Protein AF-A0AAU6Q7H9-F1 (afdb_monomer_lite)

Sequence (125 aa):
MEAATTVAELLEVVRQLQQQIGELTQRVKDLETENQALREENARLREENTRLKKRINDLERQGKKYTAPHSREALKADPQRPGRKPGQGTFTYRQVPESITEEITVSVPNRCPACDFLGELVLSS

Secondary structure (DSSP, 8-state):
-HHHHHHHHHHHHHHHHHHHHHHHHHHHHHHHHHHHHHHHHHHHHHHHHHHHHHHHHHHHHHHHS---TT--SS--SSPPP--PPPPPS---PPPPPP------------B-TTT--BS------

Structure (mmCIF, N/CA/C/O backbone):
data_AF-A0AAU6Q7H9-F1
#
_entry.id   AF-A0AAU6Q7H9-F1
#
loop_
_atom_site.group_PDB
_atom_site.id
_atom_site.type_symbol
_atom_site.label_atom_id
_atom_site.label_alt_id
_atom_site.label_comp_id
_atom_site.label_asym_id
_atom_site.label_entity_id
_atom_site.label_seq_id
_atom_site.pdbx_PDB_ins_code
_atom_site.Cartn_x
_atom_site.Cartn_y
_atom_site.Cartn_z
_atom_site.occupancy
_atom_site.B_iso_or_equiv
_atom_site.auth_seq_id
_atom_site.auth_comp_id
_atom_site.auth_asym_id
_atom_site.auth_atom_id
_atom_site.pdbx_PDB_model_num
ATOM 1 N N . MET A 1 1 ? -43.430 -1.545 49.694 1.00 61.19 1 MET A N 1
ATOM 2 C CA . MET A 1 1 ? -42.954 -2.541 48.708 1.00 61.19 1 MET A CA 1
ATOM 3 C C . MET A 1 1 ? -42.447 -1.880 47.428 1.00 61.19 1 MET A C 1
ATOM 5 O O . MET A 1 1 ? -41.373 -2.267 47.000 1.00 61.19 1 MET A O 1
ATOM 9 N N . GLU A 1 2 ? -43.113 -0.848 46.887 1.00 66.75 2 GLU A N 1
ATOM 10 C CA . GLU A 1 2 ? -42.701 -0.155 45.642 1.00 66.75 2 GLU A CA 1
ATOM 11 C C . GLU A 1 2 ? -41.272 0.421 45.629 1.00 66.75 2 GLU A C 1
ATOM 13 O O . GLU A 1 2 ? -40.572 0.316 44.627 1.00 66.75 2 GLU A O 1
ATOM 18 N N . ALA A 1 3 ? -40.794 0.992 46.739 1.00 70.00 3 ALA A N 1
ATOM 19 C CA . ALA A 1 3 ? -39.435 1.545 46.801 1.00 70.00 3 ALA A CA 1
ATOM 20 C C . ALA A 1 3 ? -38.331 0.469 46.747 1.00 70.00 3 ALA A C 1
ATOM 22 O O . ALA A 1 3 ? -37.211 0.749 46.338 1.00 70.00 3 ALA A O 1
ATOM 23 N N . ALA A 1 4 ? -38.626 -0.769 47.156 1.00 71.19 4 ALA A N 1
ATOM 24 C CA . ALA A 1 4 ? -37.664 -1.868 47.081 1.00 71.19 4 ALA A CA 1
ATOM 25 C C . ALA A 1 4 ? -37.575 -2.443 45.657 1.00 71.19 4 ALA A C 1
ATOM 27 O O . ALA A 1 4 ? -36.499 -2.853 45.227 1.00 71.19 4 ALA A O 1
ATOM 28 N N . THR A 1 5 ? -38.684 -2.427 44.910 1.00 76.00 5 THR A N 1
ATOM 29 C CA . THR A 1 5 ? -38.733 -2.850 43.502 1.00 76.00 5 THR A CA 1
ATOM 30 C C . THR A 1 5 ? -37.985 -1.886 42.583 1.00 76.00 5 THR A C 1
ATOM 32 O O . THR A 1 5 ? -37.197 -2.342 41.763 1.00 76.00 5 THR A O 1
ATOM 35 N N . THR A 1 6 ? -38.105 -0.571 42.786 1.00 87.06 6 THR A N 1
ATOM 36 C CA . THR A 1 6 ? -37.366 0.414 41.973 1.00 87.06 6 THR A CA 1
ATOM 37 C C . THR A 1 6 ? -35.856 0.369 42.222 1.00 87.06 6 THR A C 1
ATOM 39 O O . THR A 1 6 ? -35.064 0.506 41.292 1.00 87.06 6 THR A O 1
ATOM 42 N N . VAL A 1 7 ? -35.426 0.118 43.463 1.00 93.56 7 VAL A N 1
ATOM 43 C CA . VAL A 1 7 ? -34.003 -0.085 43.782 1.00 93.56 7 VAL A CA 1
ATOM 44 C C . VAL A 1 7 ? -33.464 -1.361 43.127 1.00 93.56 7 VAL A C 1
ATOM 46 O O . VAL A 1 7 ? -32.355 -1.345 42.595 1.00 93.56 7 VAL A O 1
ATOM 49 N N . ALA A 1 8 ? -34.236 -2.451 43.115 1.00 93.06 8 ALA A N 1
ATOM 50 C CA . ALA A 1 8 ? -33.836 -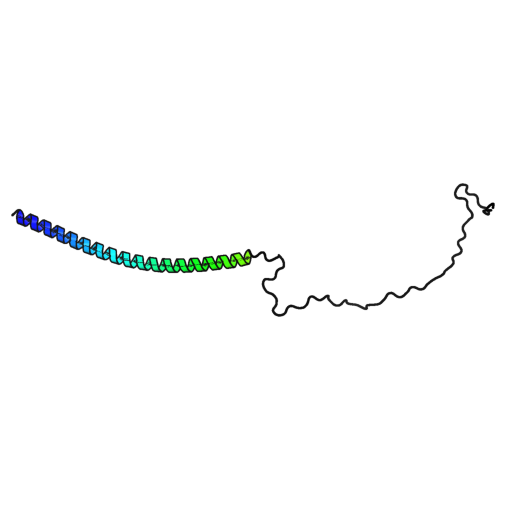3.691 42.451 1.00 93.06 8 ALA A CA 1
ATOM 51 C C . ALA A 1 8 ? -33.695 -3.520 40.926 1.00 93.06 8 ALA A C 1
ATOM 53 O O . ALA A 1 8 ? -32.710 -3.979 40.349 1.00 93.06 8 ALA A O 1
ATOM 54 N N . GLU A 1 9 ? -34.627 -2.808 40.290 1.00 93.62 9 GLU A N 1
ATOM 55 C CA . GLU A 1 9 ? -34.572 -2.476 38.859 1.00 93.62 9 GLU A CA 1
ATOM 56 C C . GLU A 1 9 ? -33.342 -1.625 38.514 1.00 93.62 9 GLU A C 1
ATOM 58 O O . GLU A 1 9 ? -32.627 -1.923 37.558 1.00 93.62 9 GLU A O 1
ATOM 63 N N . LEU A 1 10 ? -33.033 -0.605 39.323 1.00 94.88 10 LEU A N 1
ATOM 64 C CA . LEU A 1 10 ? -31.841 0.226 39.128 1.00 94.88 10 LEU A CA 1
ATOM 65 C C . LEU A 1 10 ? -30.542 -0.583 39.247 1.00 94.88 10 LEU A C 1
ATOM 67 O O . LEU A 1 10 ? -29.621 -0.380 38.457 1.00 94.88 10 LEU A O 1
ATOM 71 N N . LEU A 1 11 ? -30.459 -1.517 40.198 1.00 96.25 11 LEU A N 1
ATOM 72 C CA . LEU A 1 11 ? -29.293 -2.395 40.340 1.00 96.25 11 LEU A CA 1
ATOM 73 C C . LEU A 1 11 ? -29.123 -3.334 39.141 1.00 96.25 11 LEU A C 1
ATOM 75 O O . LEU A 1 11 ? -27.990 -3.624 38.753 1.00 96.25 11 LEU A O 1
ATOM 79 N N . GLU A 1 12 ? -30.223 -3.792 38.541 1.00 96.56 12 GLU A N 1
ATOM 80 C CA . GLU A 1 12 ? -30.178 -4.588 37.314 1.00 96.56 12 GLU A CA 1
ATOM 81 C C . GLU A 1 12 ? -29.612 -3.775 36.147 1.00 96.56 12 GLU A C 1
ATOM 83 O O . GLU A 1 12 ? -28.687 -4.224 35.470 1.00 96.56 12 GLU A O 1
ATOM 88 N N . VAL A 1 13 ? -30.094 -2.542 35.967 1.00 96.31 13 VAL A N 1
ATOM 89 C CA . VAL A 1 13 ? -29.590 -1.631 34.930 1.00 96.31 13 VAL A CA 1
ATOM 90 C C . VA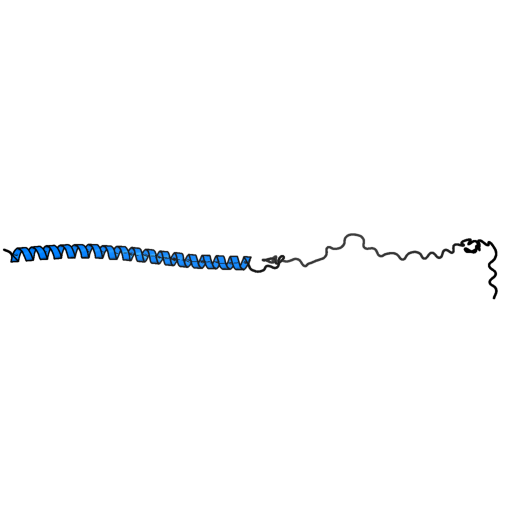L A 1 13 ? -28.105 -1.330 35.138 1.00 96.31 13 VAL A C 1
ATOM 92 O O . VAL A 1 13 ? -27.328 -1.386 34.187 1.00 96.31 13 VAL A O 1
ATOM 95 N N . VAL A 1 14 ? -27.670 -1.072 36.376 1.00 97.62 14 VAL A N 1
ATOM 96 C CA . VAL A 1 14 ? -26.245 -0.854 36.682 1.00 97.62 14 VAL A CA 1
ATOM 97 C C . VAL A 1 14 ? -25.407 -2.077 36.311 1.00 97.62 14 VAL A C 1
ATOM 99 O O . VAL A 1 14 ? -24.338 -1.919 35.723 1.00 97.62 14 VAL A O 1
ATOM 102 N N . AR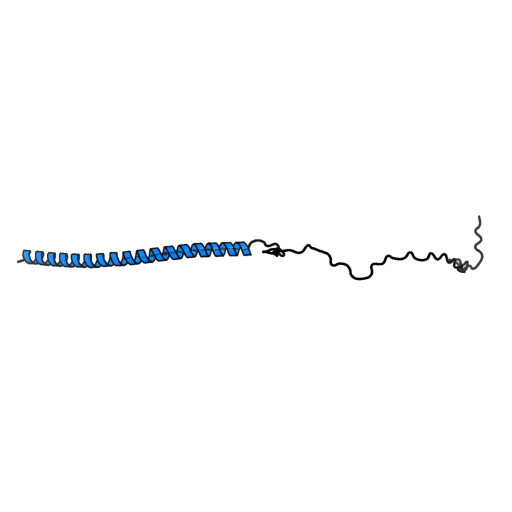G A 1 15 ? -25.891 -3.293 36.591 1.00 98.00 15 ARG A N 1
ATOM 103 C CA . ARG A 1 15 ? -25.187 -4.531 36.225 1.00 98.00 15 ARG A CA 1
ATOM 104 C C . ARG A 1 15 ? -25.067 -4.686 34.709 1.00 98.00 15 ARG A C 1
ATOM 106 O O . ARG A 1 15 ? -23.987 -5.002 34.215 1.00 98.00 15 ARG A O 1
ATOM 113 N N . GLN A 1 16 ? -26.146 -4.420 33.975 1.00 98.12 16 GLN A N 1
ATOM 114 C CA . GLN A 1 16 ? -26.151 -4.466 32.511 1.00 98.12 16 GLN A CA 1
ATOM 115 C C . GLN A 1 16 ? -25.178 -3.446 31.914 1.00 98.12 16 GLN A C 1
ATOM 117 O O . GLN A 1 16 ? -24.390 -3.788 31.035 1.00 98.12 16 GLN A O 1
ATOM 122 N N . LEU A 1 17 ? -25.164 -2.217 32.437 1.00 97.81 17 LEU A N 1
ATOM 123 C CA . LEU A 1 17 ? -24.222 -1.184 32.005 1.00 97.81 17 LEU A CA 1
ATOM 124 C C . LEU A 1 17 ? -22.770 -1.574 32.308 1.00 97.81 17 LEU A C 1
ATOM 126 O O . LEU A 1 17 ? -21.900 -1.386 31.462 1.00 97.81 17 LEU A O 1
ATOM 130 N N . GLN A 1 18 ? -22.493 -2.159 33.476 1.00 98.38 18 GLN A N 1
ATOM 131 C CA . GLN A 1 18 ? -21.156 -2.662 33.811 1.00 98.38 18 GLN A CA 1
ATOM 132 C C . GLN A 1 18 ? -20.702 -3.769 32.853 1.00 98.38 18 GLN A C 1
ATOM 134 O O . GLN A 1 18 ? -19.547 -3.764 32.421 1.00 98.38 18 GLN A O 1
ATOM 139 N N . GLN A 1 19 ? -21.605 -4.680 32.478 1.00 98.38 19 GLN A N 1
ATOM 140 C CA . GLN A 1 19 ? -21.318 -5.718 31.491 1.00 98.38 19 GLN A CA 1
ATOM 141 C C . GLN A 1 19 ? -21.010 -5.109 30.115 1.00 98.38 19 GLN A C 1
ATOM 143 O O . GLN A 1 19 ? -19.974 -5.420 29.528 1.00 98.38 19 GLN A O 1
ATOM 148 N N . GLN A 1 20 ? -21.847 -4.184 29.639 1.00 98.38 20 GLN A N 1
ATOM 149 C CA . GLN A 1 20 ? -21.642 -3.497 28.360 1.00 98.38 20 GLN A CA 1
ATOM 150 C C . GLN A 1 20 ? -20.325 -2.713 28.323 1.00 98.38 20 GLN A C 1
ATOM 152 O O . GLN A 1 20 ? -19.613 -2.746 27.321 1.00 98.38 20 GLN A O 1
ATOM 157 N N . ILE A 1 21 ? -19.958 -2.039 29.417 1.00 98.62 21 ILE A N 1
ATOM 158 C CA . ILE A 1 21 ? -18.664 -1.351 29.532 1.00 98.62 21 ILE A CA 1
ATOM 159 C C . ILE A 1 21 ? -17.513 -2.354 29.418 1.00 98.62 21 ILE A C 1
ATOM 161 O O . ILE A 1 21 ? -16.528 -2.068 28.734 1.00 98.62 21 ILE A O 1
ATOM 165 N N . GLY A 1 22 ? -17.629 -3.526 30.046 1.00 98.50 22 GLY A N 1
ATOM 166 C CA . GLY A 1 22 ? -16.631 -4.591 29.938 1.00 98.50 22 GLY A CA 1
ATOM 167 C C . GLY A 1 22 ? -16.448 -5.069 28.497 1.00 98.50 22 GLY A C 1
ATOM 168 O O . GLY A 1 22 ? -15.325 -5.106 27.993 1.00 98.50 22 GLY A O 1
ATOM 169 N N . GLU A 1 23 ? -17.554 -5.358 27.813 1.00 98.56 23 GLU A N 1
ATOM 170 C CA . GLU A 1 23 ? -17.566 -5.807 26.416 1.00 98.56 23 GLU A CA 1
ATOM 171 C C . GLU A 1 23 ? -16.974 -4.753 25.471 1.00 98.56 23 GLU A C 1
ATOM 173 O O . GLU A 1 23 ? -16.100 -5.061 24.656 1.00 98.56 23 GLU A O 1
ATOM 178 N N . LEU A 1 24 ? -17.382 -3.488 25.617 1.00 98.62 24 LEU A N 1
ATOM 179 C CA . LEU A 1 24 ? -16.853 -2.383 24.817 1.00 98.62 24 LEU A CA 1
ATOM 180 C C . LEU A 1 24 ? -15.367 -2.149 25.083 1.00 98.62 24 LEU A C 1
ATOM 182 O O . LEU A 1 24 ? -14.608 -1.925 24.143 1.00 98.62 24 LEU A O 1
ATOM 186 N N . THR A 1 25 ? -14.928 -2.248 26.338 1.00 98.69 25 THR A N 1
ATOM 187 C CA . THR A 1 25 ? -13.510 -2.108 26.691 1.00 98.69 25 THR A CA 1
ATOM 188 C C . THR A 1 25 ? -12.672 -3.195 26.028 1.00 98.69 25 THR A C 1
ATOM 190 O O . THR A 1 25 ? -11.594 -2.906 25.506 1.00 98.69 25 THR A O 1
ATOM 193 N N . GLN A 1 26 ? -13.159 -4.439 26.014 1.00 98.56 26 GLN A N 1
ATOM 194 C CA . GLN A 1 26 ? -12.466 -5.522 25.324 1.00 98.56 26 GLN A CA 1
ATOM 195 C C . GLN A 1 26 ? -12.428 -5.273 23.815 1.00 98.56 26 GLN A C 1
ATOM 197 O O . GLN A 1 26 ? -11.365 -5.365 23.204 1.00 98.56 26 GLN A O 1
ATOM 202 N N . ARG A 1 27 ? -13.554 -4.852 23.227 1.00 98.56 27 ARG A N 1
ATOM 203 C CA . ARG A 1 27 ? -13.629 -4.567 21.794 1.00 98.56 27 ARG A CA 1
ATOM 204 C C . ARG A 1 27 ? -12.687 -3.442 21.367 1.00 98.56 27 ARG A C 1
ATOM 206 O O . ARG A 1 27 ? -12.088 -3.540 20.301 1.00 98.56 27 ARG A O 1
ATOM 213 N N . VAL A 1 28 ? -12.544 -2.395 22.180 1.00 98.69 28 VAL A N 1
ATOM 214 C CA . VAL A 1 28 ? -11.597 -1.298 21.923 1.00 98.69 28 VAL A CA 1
ATOM 215 C C . VAL A 1 28 ? -10.162 -1.814 21.927 1.00 98.69 28 VAL A C 1
ATOM 217 O O . VAL A 1 28 ? -9.436 -1.529 20.982 1.00 98.69 28 VAL A O 1
ATOM 220 N N . LYS A 1 29 ? -9.771 -2.629 22.915 1.00 98.62 29 LYS A N 1
ATOM 221 C CA . LYS A 1 29 ? -8.422 -3.218 22.962 1.00 98.62 29 LYS A CA 1
ATOM 222 C C . LYS A 1 29 ? -8.129 -4.069 21.731 1.00 98.62 29 LYS A C 1
ATOM 224 O O . LYS A 1 29 ? -7.074 -3.919 21.120 1.00 98.62 29 LYS A O 1
ATOM 229 N N . ASP A 1 30 ? -9.070 -4.926 21.343 1.00 98.56 30 ASP A N 1
ATOM 230 C CA . ASP A 1 30 ? -8.911 -5.773 20.162 1.00 98.56 30 ASP A CA 1
ATOM 231 C C . ASP A 1 30 ? -8.732 -4.908 18.900 1.00 98.56 30 ASP A C 1
ATOM 233 O O . ASP A 1 30 ? -7.787 -5.104 18.135 1.00 98.56 30 ASP A O 1
ATOM 237 N N . LEU A 1 31 ? -9.574 -3.882 18.725 1.00 98.62 31 LEU A N 1
ATOM 238 C CA . LEU A 1 31 ? -9.477 -2.949 17.599 1.00 98.62 31 LEU A CA 1
ATOM 239 C C . LEU A 1 31 ? -8.174 -2.144 17.604 1.00 98.62 31 LEU A C 1
ATOM 241 O O . LEU A 1 31 ? -7.621 -1.892 16.538 1.00 98.62 31 LEU A O 1
ATOM 245 N N . GLU A 1 32 ? -7.666 -1.740 18.766 1.00 98.62 32 GLU A N 1
ATOM 246 C CA . GLU A 1 32 ? -6.379 -1.048 18.881 1.00 98.62 32 GLU A CA 1
ATOM 247 C C . GLU A 1 32 ? -5.224 -1.947 18.432 1.00 98.62 32 GLU A C 1
ATOM 249 O O . GLU A 1 32 ? -4.370 -1.504 17.660 1.00 98.62 32 GLU A O 1
ATOM 254 N N . THR A 1 33 ? -5.224 -3.218 18.848 1.00 98.62 33 THR A N 1
ATOM 255 C CA . THR A 1 33 ? -4.204 -4.185 18.412 1.00 98.62 33 THR A CA 1
ATOM 256 C C . THR A 1 33 ? -4.256 -4.448 16.909 1.00 98.62 33 THR A C 1
ATOM 258 O O . THR A 1 33 ? -3.218 -4.418 16.245 1.00 98.62 33 THR A O 1
ATOM 261 N N . GLU A 1 34 ? -5.454 -4.618 16.346 1.00 98.56 34 GLU A N 1
ATOM 262 C CA . GLU A 1 34 ? -5.645 -4.781 14.905 1.00 98.56 34 GLU A CA 1
ATOM 263 C C . GLU A 1 34 ? -5.201 -3.525 14.142 1.00 98.56 34 GLU A C 1
ATOM 265 O O . GLU A 1 34 ? -4.482 -3.615 13.146 1.00 98.56 34 GLU A O 1
ATOM 270 N N . ASN A 1 35 ? -5.556 -2.333 14.633 1.00 98.69 35 ASN A N 1
ATOM 271 C CA . ASN A 1 35 ? -5.167 -1.078 13.996 1.00 98.69 35 ASN A CA 1
ATOM 272 C C . ASN A 1 35 ? -3.647 -0.898 13.988 1.00 98.69 35 ASN A C 1
ATOM 274 O O . ASN A 1 35 ? -3.090 -0.449 12.987 1.00 98.69 35 ASN A O 1
ATOM 278 N N . GLN A 1 36 ? -2.976 -1.264 15.081 1.00 98.62 36 GLN A N 1
ATOM 279 C CA . GLN A 1 36 ? -1.522 -1.214 15.167 1.00 98.62 36 GLN A CA 1
ATOM 280 C C . GLN A 1 36 ? -0.872 -2.167 14.154 1.00 98.62 36 GLN A C 1
ATOM 282 O O . GLN A 1 36 ? -0.007 -1.736 13.389 1.00 98.62 36 GLN A O 1
ATOM 287 N N . ALA A 1 37 ? -1.339 -3.416 14.075 1.00 98.56 37 ALA A N 1
ATOM 288 C CA . ALA A 1 37 ? -0.839 -4.391 13.105 1.00 98.56 37 ALA A CA 1
ATOM 289 C C . ALA A 1 37 ? -1.029 -3.909 11.654 1.00 98.56 37 ALA A C 1
ATOM 291 O O . ALA A 1 37 ? -0.086 -3.917 10.859 1.00 98.56 37 ALA A O 1
ATOM 292 N N . LEU A 1 38 ? -2.218 -3.394 11.325 1.00 98.69 38 LEU A N 1
ATOM 293 C CA . LEU A 1 38 ? -2.516 -2.850 9.998 1.00 98.69 38 LEU A CA 1
ATOM 294 C C . LEU A 1 38 ? -1.658 -1.626 9.662 1.00 98.69 38 LEU A C 1
ATOM 296 O O . LEU A 1 38 ? -1.245 -1.460 8.514 1.00 98.69 38 LEU A O 1
ATOM 300 N N . ARG A 1 39 ? -1.362 -0.755 10.635 1.00 98.62 39 ARG A N 1
ATOM 301 C CA . ARG A 1 39 ? -0.473 0.401 10.426 1.00 98.62 39 ARG A CA 1
ATOM 302 C C . ARG A 1 39 ? 0.950 -0.031 10.102 1.00 98.62 39 ARG A C 1
ATOM 304 O O . ARG A 1 39 ? 1.561 0.549 9.203 1.00 98.62 39 ARG A O 1
ATOM 311 N N . GLU A 1 40 ? 1.466 -1.035 10.801 1.00 98.62 40 GLU A N 1
ATOM 312 C CA . GLU A 1 40 ? 2.799 -1.586 10.549 1.00 98.62 40 GLU A CA 1
ATOM 313 C C . GLU A 1 40 ? 2.890 -2.230 9.164 1.00 98.62 40 GLU A C 1
ATOM 315 O O . GLU A 1 40 ? 3.830 -1.957 8.413 1.00 98.62 40 GLU A O 1
ATOM 320 N N . GLU A 1 41 ? 1.889 -3.022 8.783 1.00 98.56 41 GLU A N 1
ATOM 321 C CA . GLU A 1 41 ? 1.808 -3.608 7.446 1.00 98.56 41 GLU A CA 1
ATOM 322 C C . GLU A 1 41 ? 1.722 -2.523 6.364 1.00 98.56 41 GLU A C 1
ATOM 324 O O . GLU A 1 41 ? 2.472 -2.550 5.386 1.00 98.56 41 GLU A O 1
ATOM 329 N N . ASN A 1 42 ? 0.878 -1.505 6.562 1.00 98.69 42 ASN A N 1
ATOM 330 C CA . ASN A 1 42 ? 0.745 -0.405 5.610 1.00 98.69 42 ASN A CA 1
ATOM 331 C C . ASN A 1 42 ? 2.061 0.365 5.443 1.00 98.69 42 ASN A C 1
ATOM 333 O O . ASN A 1 42 ? 2.412 0.741 4.324 1.00 98.69 42 ASN A O 1
ATOM 337 N N . ALA A 1 43 ? 2.809 0.580 6.529 1.00 98.62 43 ALA A N 1
ATOM 338 C CA . ALA A 1 43 ? 4.119 1.220 6.476 1.00 98.62 43 ALA A CA 1
ATOM 339 C C . ALA A 1 43 ? 5.116 0.400 5.641 1.00 98.62 43 ALA A C 1
ATOM 341 O O . ALA A 1 43 ? 5.750 0.956 4.740 1.00 98.62 43 ALA A O 1
ATOM 342 N N . ARG A 1 44 ? 5.189 -0.919 5.867 1.00 98.62 44 ARG A N 1
ATOM 343 C CA . ARG A 1 44 ? 6.049 -1.833 5.094 1.00 98.62 44 ARG A CA 1
ATOM 344 C C . ARG A 1 44 ? 5.684 -1.842 3.611 1.00 98.62 44 ARG A C 1
ATOM 346 O O . ARG A 1 44 ? 6.551 -1.661 2.759 1.00 98.62 44 ARG A O 1
ATOM 353 N N . LEU A 1 45 ? 4.395 -1.974 3.297 1.00 98.62 45 LEU A N 1
ATOM 354 C CA . LEU A 1 45 ? 3.906 -1.970 1.917 1.00 98.62 45 LEU A CA 1
ATOM 355 C C . LEU A 1 45 ? 4.174 -0.633 1.220 1.00 98.62 45 LEU A C 1
ATOM 357 O O . LEU A 1 45 ? 4.531 -0.612 0.043 1.00 98.62 45 LEU A O 1
ATOM 361 N N . ARG A 1 46 ? 4.038 0.497 1.926 1.00 98.56 46 ARG A N 1
ATOM 362 C CA . ARG A 1 46 ? 4.387 1.816 1.376 1.00 98.56 46 ARG A CA 1
ATOM 363 C C . ARG A 1 46 ? 5.870 1.904 1.053 1.00 98.56 46 ARG A C 1
ATOM 365 O O . ARG A 1 46 ? 6.207 2.360 -0.038 1.00 98.56 46 ARG A O 1
ATOM 372 N N . GLU A 1 47 ? 6.739 1.467 1.960 1.00 98.50 47 GLU A N 1
ATOM 373 C CA . GLU A 1 47 ? 8.183 1.452 1.734 1.00 98.50 47 GLU A CA 1
ATOM 374 C C . GLU A 1 47 ? 8.536 0.612 0.501 1.00 98.50 47 GLU A C 1
ATOM 376 O O . GLU A 1 47 ? 9.190 1.109 -0.422 1.00 98.50 47 GLU A O 1
ATOM 381 N N . GLU A 1 48 ? 8.017 -0.613 0.419 1.00 98.44 48 GLU A N 1
ATOM 382 C CA . GLU A 1 48 ? 8.226 -1.491 -0.729 1.00 98.44 48 GLU A CA 1
ATOM 383 C C . GLU A 1 48 ? 7.701 -0.863 -2.025 1.00 98.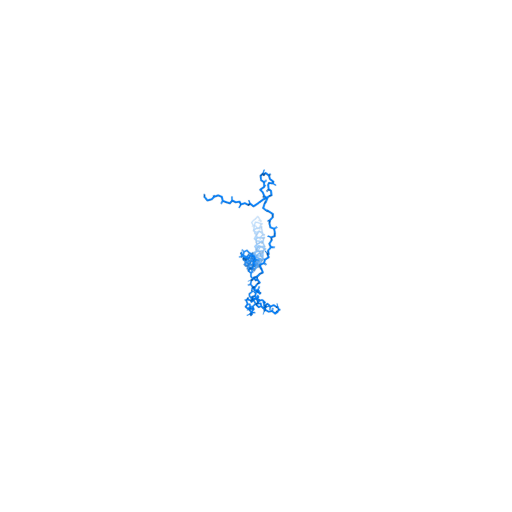44 48 GLU A C 1
ATOM 385 O O . GLU A 1 48 ? 8.409 -0.823 -3.034 1.00 98.44 48 GLU A O 1
ATOM 390 N N . ASN A 1 49 ? 6.507 -0.268 -1.993 1.00 98.50 49 ASN A N 1
ATOM 391 C CA . ASN A 1 49 ? 5.938 0.422 -3.145 1.00 98.50 49 ASN A CA 1
ATOM 392 C C . ASN A 1 49 ? 6.833 1.582 -3.608 1.00 98.50 49 ASN A C 1
ATOM 394 O O . ASN A 1 49 ? 7.048 1.750 -4.810 1.00 98.50 49 ASN A O 1
ATOM 398 N N . THR A 1 50 ? 7.404 2.360 -2.680 1.00 98.44 50 THR A N 1
ATOM 399 C CA . THR A 1 50 ? 8.351 3.428 -3.038 1.00 98.44 50 THR A CA 1
ATOM 400 C C . THR A 1 50 ? 9.631 2.874 -3.661 1.00 98.44 50 THR A C 1
ATOM 402 O O . THR A 1 50 ? 10.115 3.424 -4.654 1.00 98.44 50 THR A O 1
ATOM 405 N N . ARG A 1 51 ? 10.163 1.764 -3.134 1.00 98.38 51 ARG A N 1
ATOM 406 C CA . ARG A 1 51 ? 11.356 1.094 -3.662 1.00 98.38 51 ARG A CA 1
ATOM 407 C C . ARG A 1 51 ? 11.112 0.557 -5.071 1.00 98.38 51 ARG A C 1
ATOM 409 O O . ARG A 1 51 ? 11.927 0.793 -5.962 1.00 98.38 51 ARG A O 1
ATOM 416 N N . LEU A 1 52 ? 9.983 -0.114 -5.287 1.00 98.31 52 LEU A N 1
ATOM 417 C CA . LEU A 1 52 ? 9.593 -0.647 -6.591 1.00 98.31 52 LEU A CA 1
ATOM 418 C C . LEU A 1 52 ? 9.358 0.474 -7.605 1.00 98.31 52 LEU A C 1
ATOM 420 O O . LEU A 1 52 ? 9.873 0.400 -8.716 1.00 98.31 52 LEU A O 1
ATOM 424 N N . LYS A 1 53 ? 8.676 1.560 -7.218 1.00 98.00 53 LYS A N 1
ATOM 425 C CA . LYS A 1 53 ? 8.494 2.739 -8.081 1.00 98.00 53 LYS A CA 1
ATOM 426 C C . LYS A 1 53 ? 9.820 3.370 -8.496 1.00 98.00 53 LYS A C 1
ATOM 428 O O . LYS A 1 53 ? 9.980 3.704 -9.668 1.00 98.00 53 LYS A O 1
ATOM 433 N N . LYS A 1 54 ? 10.783 3.504 -7.574 1.00 97.50 54 LYS A N 1
ATOM 434 C CA . LYS A 1 54 ? 12.141 3.968 -7.909 1.00 97.50 54 LYS A CA 1
ATOM 435 C C . LYS A 1 54 ? 12.806 3.033 -8.915 1.00 97.50 54 LYS A C 1
ATOM 437 O O . LYS A 1 54 ? 13.287 3.498 -9.940 1.00 97.50 54 LYS A O 1
ATOM 442 N N . ARG A 1 55 ? 12.745 1.718 -8.680 1.00 96.75 55 ARG A N 1
ATOM 443 C CA . ARG A 1 55 ? 13.324 0.723 -9.592 1.00 96.75 55 ARG A CA 1
ATOM 444 C C . ARG A 1 55 ? 12.704 0.780 -10.987 1.00 96.75 55 ARG A C 1
ATOM 446 O O . ARG A 1 55 ? 13.440 0.725 -11.967 1.00 96.75 55 ARG A O 1
ATOM 453 N N . ILE A 1 56 ? 11.381 0.909 -11.077 1.00 96.44 56 ILE A N 1
ATOM 454 C CA . ILE A 1 56 ? 10.673 1.092 -12.350 1.00 96.44 56 ILE A CA 1
ATOM 455 C C . ILE A 1 56 ? 11.150 2.376 -13.025 1.00 96.44 56 ILE A C 1
ATOM 457 O O . ILE A 1 56 ? 11.502 2.336 -14.197 1.00 96.44 56 ILE A O 1
ATOM 461 N N . ASN A 1 57 ? 11.238 3.494 -12.298 1.00 94.00 57 ASN A N 1
ATOM 462 C CA . ASN A 1 57 ? 11.709 4.753 -12.872 1.00 94.00 57 ASN A CA 1
ATOM 463 C C . ASN A 1 57 ? 13.147 4.651 -13.403 1.00 94.00 57 ASN A C 1
ATOM 465 O O . ASN A 1 57 ? 13.423 5.153 -14.487 1.00 94.00 57 ASN A O 1
ATOM 469 N N . ASP A 1 58 ? 14.044 3.979 -12.682 1.00 90.62 58 ASP A N 1
ATOM 470 C CA . ASP A 1 58 ? 15.428 3.773 -13.116 1.00 90.62 58 ASP A CA 1
ATOM 471 C C . ASP A 1 58 ? 15.503 2.919 -14.387 1.00 90.62 58 ASP A C 1
ATOM 473 O O . ASP A 1 58 ? 16.212 3.278 -15.328 1.00 90.62 58 ASP A O 1
ATOM 477 N N . LEU A 1 59 ? 14.742 1.821 -14.446 1.00 90.50 59 LEU A N 1
ATOM 478 C CA . LEU A 1 59 ? 14.658 0.959 -15.628 1.00 90.50 59 LEU A CA 1
ATOM 479 C C . LEU A 1 59 ? 14.030 1.694 -16.816 1.00 90.50 59 LEU A C 1
ATOM 481 O O . LEU A 1 59 ? 14.539 1.624 -17.932 1.00 90.50 59 LEU A O 1
ATOM 485 N N . GLU A 1 60 ? 12.964 2.457 -16.583 1.00 88.12 60 GLU A N 1
ATOM 486 C CA . GLU A 1 60 ? 12.360 3.296 -17.611 1.00 88.12 60 GLU A CA 1
ATOM 487 C C . GLU A 1 60 ? 13.325 4.372 -18.096 1.00 88.12 60 GLU A C 1
ATOM 489 O O . GLU A 1 60 ? 13.383 4.621 -19.291 1.00 88.12 60 GLU A O 1
ATOM 494 N N . ARG A 1 61 ? 14.109 5.007 -17.218 1.00 81.75 61 ARG A N 1
ATOM 495 C CA . ARG A 1 61 ? 15.149 5.965 -17.624 1.00 81.75 61 ARG A CA 1
ATOM 496 C C . ARG A 1 61 ? 16.260 5.295 -18.422 1.00 81.75 61 ARG A C 1
ATOM 498 O O . ARG A 1 61 ? 16.816 5.937 -19.306 1.00 81.75 61 ARG A O 1
ATOM 505 N N . GLN A 1 62 ? 16.598 4.043 -18.126 1.00 79.62 62 GLN A N 1
ATOM 506 C CA . GLN A 1 62 ? 17.553 3.269 -18.920 1.00 79.62 62 GLN A CA 1
ATOM 507 C C . GLN A 1 62 ? 16.987 2.948 -20.309 1.00 79.62 62 GLN A C 1
ATOM 509 O O . GLN A 1 62 ? 17.685 3.167 -21.290 1.00 79.62 62 GLN A O 1
ATOM 514 N N . GLY A 1 63 ? 15.719 2.534 -20.407 1.00 73.62 63 GLY A N 1
ATOM 515 C CA . GLY A 1 63 ? 15.063 2.236 -21.687 1.00 73.62 63 GLY A CA 1
ATOM 516 C C . GLY A 1 63 ? 14.631 3.466 -22.502 1.00 73.62 63 GLY A C 1
ATOM 517 O O . GLY A 1 63 ? 14.569 3.397 -23.723 1.00 73.62 63 GLY A O 1
ATOM 518 N N . LYS A 1 64 ? 14.333 4.596 -21.842 1.00 66.25 64 LYS A N 1
ATOM 519 C CA . LYS A 1 64 ? 13.948 5.885 -22.458 1.00 66.25 64 LYS A CA 1
ATOM 520 C C . LYS A 1 64 ? 15.131 6.822 -22.672 1.00 66.25 64 LYS A C 1
ATOM 522 O O . LYS A 1 64 ? 14.968 7.833 -23.358 1.00 66.25 64 LYS A O 1
ATOM 527 N N . LYS A 1 65 ? 16.311 6.543 -22.095 1.00 57.16 65 LYS A N 1
ATOM 528 C CA . LYS A 1 65 ? 17.545 7.171 -22.570 1.00 57.16 65 LYS A CA 1
ATOM 529 C C . LYS A 1 65 ? 17.577 6.869 -24.057 1.00 57.16 65 LYS A C 1
ATOM 531 O O . LYS A 1 65 ? 17.618 5.710 -24.441 1.00 57.16 65 LYS A O 1
ATOM 536 N N . TYR A 1 66 ? 17.494 7.925 -24.857 1.00 59.66 66 TYR A N 1
ATOM 537 C CA . TYR A 1 66 ? 17.777 7.923 -26.281 1.00 59.66 66 TYR A CA 1
ATOM 538 C C . TYR A 1 66 ? 19.221 7.427 -26.431 1.00 59.66 66 TYR A C 1
ATOM 540 O O . TYR A 1 66 ? 20.171 8.202 -26.537 1.00 59.66 66 TYR A O 1
ATOM 548 N N . THR A 1 67 ? 19.429 6.118 -26.331 1.00 55.50 67 THR A N 1
ATOM 549 C CA . THR A 1 67 ? 20.625 5.482 -26.838 1.00 55.50 67 THR A CA 1
ATOM 550 C C . THR A 1 67 ? 20.549 5.776 -28.318 1.00 55.50 67 THR A C 1
ATOM 552 O O . THR A 1 67 ? 19.640 5.323 -29.015 1.00 55.50 67 THR A O 1
ATOM 555 N N . ALA A 1 68 ? 21.466 6.618 -28.805 1.00 58.28 68 ALA A N 1
ATOM 556 C CA . ALA A 1 68 ? 21.691 6.698 -30.238 1.00 58.28 68 ALA A CA 1
ATOM 557 C C . ALA A 1 68 ? 21.749 5.245 -30.747 1.00 58.28 68 ALA A C 1
ATOM 559 O O . ALA A 1 68 ? 22.378 4.436 -30.066 1.00 58.28 68 ALA A O 1
ATOM 560 N N . PRO A 1 69 ? 21.101 4.878 -31.862 1.00 66.69 69 PRO A N 1
ATOM 561 C CA . PRO A 1 69 ? 20.885 3.481 -32.269 1.00 66.69 69 PRO A CA 1
ATOM 562 C C . PRO A 1 69 ? 22.140 2.578 -32.342 1.00 66.69 69 PRO A C 1
ATOM 564 O O . PRO A 1 69 ? 22.029 1.368 -32.513 1.00 66.69 69 PRO A O 1
ATOM 567 N N . HIS A 1 70 ? 23.343 3.139 -32.190 1.00 63.72 70 HIS A N 1
ATOM 568 C CA . HIS A 1 70 ? 24.629 2.436 -32.147 1.00 63.72 70 HIS A CA 1
ATOM 569 C C . HIS A 1 70 ? 25.465 2.734 -30.882 1.00 63.72 70 HIS A C 1
ATOM 571 O O . HIS A 1 70 ? 26.659 2.436 -30.836 1.00 63.72 70 HIS A O 1
ATOM 577 N N . SER A 1 71 ? 24.868 3.342 -29.856 1.00 62.97 71 SER A N 1
ATOM 578 C CA . SER A 1 71 ? 25.498 3.603 -28.563 1.00 62.97 71 SER A CA 1
ATOM 579 C C . SER A 1 71 ? 25.585 2.299 -27.775 1.00 62.97 71 SER A C 1
ATOM 581 O O . SER A 1 71 ? 24.576 1.656 -27.498 1.00 62.97 71 SER A O 1
ATOM 583 N N . ARG A 1 72 ? 26.808 1.885 -27.436 1.00 64.56 72 ARG A N 1
ATOM 584 C CA . ARG A 1 72 ? 27.044 0.748 -26.542 1.00 64.56 72 ARG A CA 1
ATOM 585 C C . ARG A 1 72 ? 26.910 1.223 -25.099 1.00 64.56 72 ARG A C 1
ATOM 587 O O . ARG A 1 72 ? 27.613 2.145 -24.700 1.00 64.56 72 ARG A O 1
ATOM 594 N N . GLU A 1 73 ? 26.054 0.562 -24.326 1.00 63.69 73 GLU A N 1
ATOM 595 C CA . GLU A 1 73 ? 25.810 0.866 -22.906 1.00 63.69 73 GLU A CA 1
ATOM 596 C C . GLU A 1 73 ? 27.062 0.675 -22.036 1.00 63.69 73 GLU A C 1
ATOM 598 O O . GLU A 1 73 ? 27.275 1.421 -21.083 1.00 63.69 73 GLU A O 1
ATOM 603 N N . ALA A 1 74 ? 27.924 -0.282 -22.399 1.00 72.75 74 ALA A N 1
ATOM 604 C CA . ALA A 1 74 ? 29.226 -0.502 -21.784 1.00 72.75 74 ALA A CA 1
ATOM 605 C C . ALA A 1 74 ? 30.321 -0.616 -22.855 1.00 72.75 74 ALA A C 1
ATOM 607 O O . ALA A 1 74 ? 30.191 -1.346 -23.844 1.00 72.75 74 ALA A O 1
ATOM 608 N N . LEU A 1 75 ? 31.423 0.107 -22.650 1.00 73.88 75 LEU A N 1
ATOM 609 C CA . LEU A 1 75 ? 32.639 -0.062 -23.440 1.00 73.88 75 LEU A CA 1
ATOM 610 C C . LEU A 1 75 ? 33.337 -1.363 -23.024 1.00 73.88 75 LEU A C 1
ATOM 612 O O . LEU A 1 75 ? 33.291 -1.765 -21.863 1.00 73.88 75 LEU A O 1
ATOM 616 N N . LYS A 1 76 ? 34.008 -2.023 -23.974 1.00 77.94 76 LYS A N 1
ATOM 617 C CA . LYS A 1 76 ? 34.935 -3.111 -23.632 1.00 77.94 76 LYS A CA 1
ATOM 618 C C . LYS A 1 76 ? 36.036 -2.542 -22.735 1.00 77.94 76 LYS A C 1
ATOM 620 O O . LYS A 1 76 ? 36.508 -1.444 -23.013 1.00 77.94 76 LYS A O 1
ATOM 625 N N . ALA A 1 77 ? 36.444 -3.297 -21.712 1.00 80.12 77 ALA A N 1
ATOM 626 C CA . ALA A 1 77 ? 37.485 -2.883 -20.767 1.00 80.12 77 ALA A CA 1
ATOM 627 C C . ALA A 1 77 ? 38.800 -2.486 -21.463 1.00 80.12 77 ALA A C 1
ATOM 629 O O . ALA A 1 77 ? 39.479 -1.577 -21.003 1.00 80.12 77 ALA A O 1
ATOM 630 N N . ASP A 1 78 ? 39.106 -3.115 -22.601 1.00 83.50 78 ASP A N 1
ATOM 631 C CA . ASP A 1 78 ? 40.220 -2.741 -23.470 1.00 83.50 78 ASP A CA 1
ATOM 632 C C . ASP A 1 78 ? 39.750 -2.668 -24.943 1.00 83.50 78 ASP A C 1
ATOM 634 O O . ASP A 1 78 ? 39.633 -3.695 -25.629 1.00 83.50 78 ASP A O 1
ATOM 638 N N . PRO A 1 79 ? 39.330 -1.486 -25.431 1.00 81.00 79 PRO A N 1
ATOM 639 C CA . PRO A 1 79 ? 38.833 -1.321 -26.790 1.00 81.00 79 PRO A CA 1
ATOM 640 C C . PRO A 1 79 ? 39.989 -1.241 -27.800 1.00 81.00 79 PRO A C 1
ATOM 642 O O . PRO A 1 79 ? 40.857 -0.375 -27.716 1.00 81.00 79 PRO A O 1
ATOM 645 N N . GLN A 1 80 ? 39.968 -2.098 -28.827 1.00 80.25 80 GLN A N 1
ATOM 646 C CA . GLN A 1 80 ? 40.962 -2.032 -29.903 1.00 80.25 80 GLN A CA 1
ATOM 647 C C . GLN A 1 80 ? 40.823 -0.754 -30.740 1.00 80.25 80 GLN A C 1
ATOM 649 O O . GLN A 1 80 ? 39.714 -0.301 -31.037 1.00 80.25 80 GLN A O 1
ATOM 654 N N . ARG A 1 81 ? 41.966 -0.197 -31.165 1.00 80.25 81 ARG A N 1
ATOM 655 C CA . ARG A 1 81 ? 42.012 0.985 -32.036 1.00 80.25 81 ARG A CA 1
ATOM 656 C C . ARG A 1 81 ? 41.347 0.670 -33.384 1.00 80.25 81 ARG A C 1
ATOM 658 O O . ARG A 1 81 ? 41.642 -0.381 -33.958 1.00 80.25 81 ARG A O 1
ATOM 665 N N . PRO A 1 82 ? 40.487 1.555 -33.921 1.00 79.25 82 PRO A N 1
ATOM 666 C CA . PRO A 1 82 ? 39.936 1.373 -35.257 1.00 79.25 82 PRO A CA 1
ATOM 667 C C . PRO A 1 82 ? 41.083 1.385 -36.273 1.00 79.25 82 PRO A C 1
ATOM 669 O O . PRO A 1 82 ? 41.766 2.390 -36.448 1.00 79.25 82 PRO A O 1
ATOM 672 N N . GLY A 1 83 ? 41.318 0.241 -36.909 1.00 81.31 83 GLY A N 1
ATOM 673 C CA . GLY A 1 83 ? 42.396 0.044 -37.871 1.00 81.31 83 GLY A CA 1
ATOM 674 C C . GLY A 1 83 ? 41.854 -0.508 -39.180 1.00 81.31 83 GLY A C 1
ATOM 675 O O . GLY A 1 83 ? 40.957 -1.353 -39.190 1.00 81.31 83 GLY A O 1
ATOM 676 N N . ARG A 1 84 ? 42.401 -0.038 -40.305 1.00 80.81 84 ARG A N 1
ATOM 677 C CA . ARG A 1 84 ? 42.184 -0.702 -41.593 1.00 80.81 84 ARG A CA 1
ATOM 678 C C . ARG A 1 84 ? 42.940 -2.024 -41.581 1.00 80.81 84 ARG A C 1
ATOM 680 O O . ARG A 1 84 ? 44.073 -2.082 -41.106 1.00 80.81 84 ARG A O 1
ATOM 687 N N . LYS A 1 85 ? 42.326 -3.078 -42.121 1.00 78.50 85 LYS A N 1
ATOM 688 C CA . LYS A 1 85 ? 43.060 -4.315 -42.397 1.00 78.50 85 LYS A CA 1
ATOM 689 C C . LYS A 1 85 ? 44.226 -3.978 -43.339 1.00 78.50 85 LYS A C 1
ATOM 691 O O . LYS A 1 85 ? 44.006 -3.206 -44.278 1.00 78.50 85 LYS A O 1
ATOM 696 N N . PRO A 1 86 ? 45.436 -4.510 -43.102 1.00 79.12 86 PRO A N 1
ATOM 697 C CA . PRO A 1 86 ? 46.530 -4.338 -44.046 1.00 79.12 86 PRO A CA 1
ATOM 698 C C . PRO A 1 86 ? 46.093 -4.898 -45.401 1.00 79.12 86 PRO A C 1
ATOM 700 O O . PRO A 1 86 ? 45.446 -5.949 -45.462 1.00 79.12 86 PRO A O 1
ATOM 703 N N . GLY A 1 87 ? 46.381 -4.169 -46.480 1.00 81.12 87 GLY A N 1
ATOM 704 C CA . GLY A 1 87 ? 46.070 -4.661 -47.816 1.00 81.12 87 GLY A CA 1
ATOM 705 C C . GLY A 1 87 ? 46.879 -5.926 -48.108 1.00 81.12 87 GLY A C 1
ATOM 706 O O . GLY A 1 87 ? 48.010 -6.071 -47.645 1.00 81.12 87 GLY A O 1
ATOM 707 N N . GLN A 1 88 ? 46.263 -6.863 -48.820 1.00 83.62 88 GLN A N 1
ATOM 708 C CA . GLN A 1 88 ? 46.870 -8.141 -49.175 1.00 83.62 88 GLN A CA 1
ATOM 709 C C . GLN A 1 88 ? 47.335 -8.107 -50.632 1.00 83.62 88 GLN A C 1
ATOM 711 O O . GLN A 1 88 ? 46.672 -7.509 -51.478 1.00 83.62 88 GLN A O 1
ATOM 716 N N . GLY A 1 89 ? 48.449 -8.783 -50.915 1.00 84.56 89 GLY A N 1
ATOM 717 C CA . GLY A 1 89 ? 49.010 -8.913 -52.260 1.00 84.56 89 GLY A CA 1
ATOM 718 C C . GLY A 1 89 ? 50.271 -8.081 -52.494 1.00 84.56 89 GLY A C 1
ATOM 719 O O . GLY A 1 89 ? 50.727 -7.328 -51.633 1.00 84.56 89 GLY A O 1
ATOM 720 N N . THR A 1 90 ? 50.858 -8.256 -53.676 1.00 81.94 90 THR A N 1
ATOM 721 C CA . THR A 1 90 ? 52.089 -7.573 -54.080 1.00 81.94 90 THR A CA 1
ATOM 722 C C . THR A 1 90 ? 51.759 -6.174 -54.586 1.00 81.94 90 THR A C 1
ATOM 724 O O . THR A 1 90 ? 51.240 -6.003 -55.689 1.00 81.94 90 THR A O 1
ATOM 727 N N . PHE A 1 91 ? 52.070 -5.159 -53.785 1.00 83.06 91 PHE A N 1
ATOM 728 C CA . PHE A 1 91 ? 51.976 -3.766 -54.210 1.00 83.06 91 PHE A CA 1
ATOM 729 C C . PHE A 1 91 ? 53.079 -3.481 -55.231 1.00 83.06 91 PHE A C 1
ATOM 731 O O . PHE A 1 91 ? 54.256 -3.428 -54.883 1.00 83.06 91 PHE A O 1
ATOM 738 N N . THR A 1 92 ? 52.703 -3.324 -56.497 1.00 85.25 92 THR A N 1
ATOM 739 C CA . THR A 1 92 ? 53.622 -2.952 -57.580 1.00 85.25 92 THR A CA 1
ATOM 740 C C . THR A 1 92 ? 53.221 -1.600 -58.159 1.00 85.25 92 THR A C 1
ATOM 742 O O . THR A 1 92 ? 52.050 -1.219 -58.133 1.00 85.25 92 THR A O 1
ATOM 745 N N . TYR A 1 93 ? 54.202 -0.848 -58.656 1.00 84.62 93 TYR A N 1
ATOM 746 C CA . TYR A 1 93 ? 53.958 0.391 -59.391 1.00 84.62 93 TYR A CA 1
ATOM 747 C C . TYR A 1 93 ? 53.778 0.094 -60.886 1.00 84.62 93 TYR A C 1
ATOM 749 O O . TYR A 1 93 ? 54.354 -0.861 -61.413 1.00 84.62 93 TYR A O 1
ATOM 757 N N . ARG A 1 94 ? 52.986 0.919 -61.582 1.00 85.75 94 ARG A N 1
ATOM 758 C CA . ARG A 1 94 ? 52.777 0.796 -63.029 1.00 85.75 94 ARG A CA 1
ATOM 759 C C . ARG A 1 94 ? 54.063 1.172 -63.769 1.00 85.75 94 ARG A C 1
ATOM 761 O O . ARG A 1 94 ? 54.511 2.308 -63.676 1.00 85.75 94 ARG A O 1
ATOM 768 N N . GLN A 1 95 ? 54.621 0.242 -64.537 1.00 84.69 95 GLN A N 1
ATOM 769 C CA . GLN A 1 95 ? 55.775 0.536 -65.388 1.00 84.69 95 GLN A CA 1
ATOM 770 C C . GLN A 1 95 ? 55.401 1.554 -66.469 1.00 84.69 95 GLN A C 1
ATOM 772 O O . GLN A 1 95 ? 54.280 1.542 -66.987 1.00 84.69 95 GLN A O 1
ATOM 777 N N . VAL A 1 96 ? 56.338 2.449 -66.778 1.00 84.88 96 VAL A N 1
ATOM 778 C CA . VAL A 1 96 ? 56.186 3.402 -67.882 1.00 84.88 96 VAL A CA 1
ATOM 779 C C . VAL A 1 96 ? 56.104 2.593 -69.183 1.00 84.88 96 VAL A C 1
ATOM 781 O O . VAL A 1 96 ? 56.956 1.726 -69.386 1.00 84.88 96 VAL A O 1
ATOM 784 N N . PRO A 1 97 ? 55.076 2.803 -70.027 1.00 84.56 97 PRO A N 1
ATOM 785 C CA . PRO A 1 97 ? 54.971 2.086 -71.289 1.00 84.56 97 PRO A CA 1
ATOM 786 C C . PRO A 1 97 ? 56.092 2.504 -72.242 1.00 84.56 97 PRO A C 1
ATOM 788 O O . PRO A 1 97 ? 56.605 3.621 -72.176 1.00 84.56 97 PRO A O 1
ATOM 791 N N . GLU A 1 98 ? 56.443 1.598 -73.146 1.00 84.56 98 GLU A N 1
ATOM 792 C CA . GLU A 1 98 ? 57.390 1.864 -74.222 1.00 84.56 98 GLU A CA 1
ATOM 793 C C . GLU A 1 98 ? 56.813 2.911 -75.188 1.00 84.56 98 GLU A C 1
ATOM 795 O O . GLU A 1 98 ? 55.651 2.830 -75.592 1.00 84.56 98 GLU A O 1
ATOM 800 N N . SER A 1 99 ? 57.604 3.928 -75.534 1.00 80.38 99 SER A N 1
ATOM 801 C CA . SER A 1 99 ? 57.214 4.930 -76.527 1.00 80.38 99 SER A CA 1
ATOM 802 C C . SER A 1 99 ? 57.504 4.393 -77.926 1.00 80.38 99 SER A C 1
ATOM 804 O O . SER A 1 99 ? 58.662 4.347 -78.339 1.00 80.38 99 SER A O 1
ATOM 806 N N . ILE A 1 100 ? 56.460 3.998 -78.652 1.00 82.12 100 ILE A N 1
ATOM 807 C CA . ILE A 1 100 ? 56.563 3.559 -80.045 1.00 82.12 100 ILE A CA 1
ATOM 808 C C . ILE A 1 100 ? 56.216 4.748 -80.945 1.00 82.12 100 ILE A C 1
ATOM 810 O O . ILE A 1 100 ? 55.075 5.209 -80.955 1.00 82.12 100 ILE A O 1
ATOM 814 N N . THR A 1 101 ? 57.199 5.238 -81.700 1.00 77.12 101 THR A N 1
ATOM 815 C CA . THR A 1 101 ? 56.987 6.196 -82.795 1.00 77.12 101 THR A CA 1
ATOM 816 C C . THR A 1 101 ? 57.006 5.409 -84.098 1.00 77.12 101 THR A C 1
ATOM 818 O O . THR A 1 101 ? 58.052 5.252 -84.722 1.00 77.12 101 THR A O 1
ATOM 821 N N . GLU A 1 102 ? 55.864 4.837 -84.465 1.00 82.44 102 GLU A N 1
ATOM 822 C CA . GLU A 1 102 ? 55.693 4.144 -85.741 1.00 82.44 102 GLU A CA 1
ATOM 823 C C . GLU A 1 102 ? 55.031 5.099 -86.737 1.00 82.44 102 GLU A C 1
ATOM 825 O O . GLU A 1 102 ? 53.919 5.579 -86.513 1.00 82.44 102 GLU A O 1
ATOM 830 N N . GLU A 1 103 ? 55.723 5.401 -87.834 1.00 81.38 103 GLU A N 1
ATOM 831 C CA . GLU A 1 103 ? 55.135 6.128 -88.956 1.00 81.38 103 GLU A CA 1
ATOM 832 C C . GLU A 1 103 ? 54.517 5.126 -89.932 1.00 81.38 103 GLU A C 1
ATOM 834 O O . GLU A 1 103 ? 55.219 4.365 -90.596 1.00 81.38 103 GLU A O 1
ATOM 839 N N . ILE A 1 104 ? 53.188 5.133 -90.033 1.00 82.06 104 ILE A N 1
ATOM 840 C CA . ILE A 1 104 ? 52.461 4.310 -91.002 1.00 82.06 104 ILE A CA 1
ATOM 841 C C . ILE A 1 104 ? 52.109 5.186 -92.20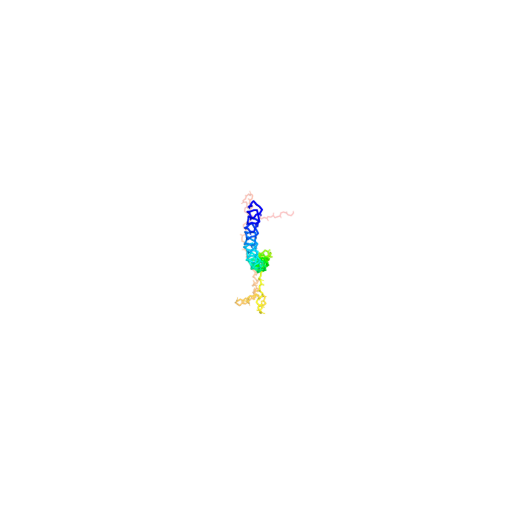2 1.00 82.06 104 ILE A C 1
ATOM 843 O O . ILE A 1 104 ? 51.311 6.120 -92.100 1.00 82.06 104 ILE A O 1
ATOM 847 N N . THR A 1 105 ? 52.675 4.870 -93.366 1.00 79.88 105 THR A N 1
ATOM 848 C CA . THR A 1 105 ? 52.290 5.518 -94.623 1.00 79.88 105 THR A CA 1
ATOM 849 C C . THR A 1 105 ? 50.930 4.989 -95.071 1.00 79.88 105 THR A C 1
ATOM 851 O O . THR A 1 105 ? 50.811 3.861 -95.547 1.00 79.88 105 THR A O 1
ATOM 854 N N . VAL A 1 106 ? 49.887 5.805 -94.933 1.00 80.25 106 VAL A N 1
ATOM 855 C CA . VAL A 1 106 ? 48.555 5.474 -95.448 1.00 80.25 106 VAL A CA 1
ATOM 856 C C . VAL A 1 106 ? 48.426 6.021 -96.864 1.00 80.25 106 VAL A C 1
ATOM 858 O O . VAL A 1 106 ? 48.563 7.222 -97.092 1.00 80.25 106 VAL A O 1
ATOM 861 N N . SER A 1 107 ? 48.133 5.141 -97.822 1.00 73.81 107 SER A N 1
ATOM 862 C CA . SER A 1 107 ? 47.734 5.560 -99.165 1.00 73.81 107 SER A CA 1
ATOM 863 C C . SER A 1 107 ? 46.328 6.152 -99.090 1.00 73.81 107 SER A C 1
ATOM 865 O O . SER A 1 107 ? 45.332 5.430 -99.057 1.00 73.81 107 SER A O 1
ATOM 867 N N . VAL A 1 108 ? 46.244 7.477 -99.006 1.00 68.81 108 VAL A N 1
ATOM 868 C CA . VAL A 1 108 ? 44.984 8.196 -99.192 1.00 68.81 108 VAL A CA 1
ATOM 869 C C . VAL A 1 108 ? 44.789 8.450 -100.687 1.00 68.81 108 VAL A C 1
ATOM 871 O O . VAL A 1 108 ? 45.625 9.115 -101.302 1.00 68.81 108 VAL A O 1
ATOM 874 N N . PRO A 1 109 ? 43.718 7.930 -101.314 1.00 70.69 109 PRO A N 1
ATOM 875 C CA . PRO A 1 109 ? 43.389 8.331 -102.671 1.00 70.69 109 PRO A CA 1
ATOM 876 C C . PRO A 1 109 ? 42.987 9.810 -102.649 1.00 70.69 109 PRO A C 1
ATOM 878 O O . PRO A 1 109 ? 42.139 10.208 -101.850 1.00 70.69 109 PRO A O 1
ATOM 881 N N . ASN A 1 110 ? 43.574 10.621 -103.532 1.00 67.50 110 ASN A N 1
ATOM 882 C CA . ASN A 1 110 ? 43.173 12.013 -103.754 1.00 67.50 110 ASN A CA 1
ATOM 883 C C . ASN A 1 110 ? 41.781 12.048 -104.409 1.00 67.50 110 ASN A C 1
ATOM 885 O O . ASN A 1 110 ? 41.658 12.249 -105.616 1.00 67.50 110 ASN A O 1
ATOM 889 N N . ARG A 1 111 ? 40.737 11.769 -103.618 1.00 70.81 111 ARG A N 1
ATOM 890 C CA . ARG A 1 111 ? 39.339 11.691 -104.052 1.00 70.81 111 ARG A CA 1
ATOM 891 C C . ARG A 1 111 ? 38.548 12.836 -103.441 1.00 70.81 111 ARG A C 1
ATOM 893 O O . ARG A 1 111 ? 38.445 12.936 -102.219 1.00 70.81 111 ARG A O 1
ATOM 900 N N . CYS A 1 112 ? 37.958 13.681 -104.280 1.00 70.56 112 CYS A N 1
ATOM 901 C CA . CYS A 1 112 ? 37.040 14.713 -103.803 1.00 70.56 112 CYS A CA 1
ATOM 902 C C . CYS A 1 112 ? 35.717 14.061 -103.354 1.00 70.56 112 CYS A C 1
ATOM 904 O O . CYS A 1 112 ? 35.032 13.476 -104.193 1.00 70.56 112 CYS A O 1
ATOM 906 N N . PRO A 1 113 ? 35.294 14.182 -102.082 1.00 71.44 113 PRO A N 1
ATOM 907 C CA . PRO A 1 113 ? 34.069 13.538 -101.602 1.00 71.44 113 PRO A CA 1
ATOM 908 C C . PRO A 1 113 ? 32.781 14.144 -102.186 1.00 71.44 113 PRO A C 1
ATOM 910 O O . PRO A 1 113 ? 31.716 13.559 -102.027 1.00 71.44 113 PRO A O 1
ATOM 913 N N . ALA A 1 114 ? 32.856 15.304 -102.850 1.00 71.38 114 ALA A N 1
ATOM 914 C CA . ALA A 1 114 ? 31.698 15.964 -103.454 1.00 71.38 114 ALA A CA 1
ATOM 915 C C . ALA A 1 114 ? 31.445 15.553 -104.916 1.00 71.38 114 ALA A C 1
ATOM 917 O O . ALA A 1 114 ? 30.298 15.555 -105.354 1.00 71.38 114 ALA A O 1
ATOM 918 N N . CYS A 1 115 ? 32.494 15.232 -105.682 1.00 79.31 115 CYS A N 1
ATOM 919 C CA . CYS A 1 115 ? 32.388 14.977 -107.127 1.00 79.31 115 CYS A CA 1
ATOM 920 C C . CYS A 1 115 ? 33.146 13.738 -107.616 1.00 79.31 115 CYS A C 1
ATOM 922 O O . CYS A 1 115 ? 33.201 13.493 -108.817 1.00 79.31 115 CYS A O 1
ATOM 924 N N . ASP A 1 116 ? 33.729 12.962 -106.706 1.00 69.38 116 ASP A N 1
ATOM 925 C CA . ASP A 1 116 ? 34.413 11.701 -106.994 1.00 69.38 116 ASP A CA 1
ATOM 926 C C . ASP A 1 116 ? 35.659 11.772 -107.879 1.00 69.38 116 ASP A C 1
ATOM 928 O O . ASP A 1 116 ? 36.202 10.747 -108.289 1.00 69.38 116 ASP A O 1
ATOM 932 N N . PHE A 1 117 ? 36.152 12.980 -108.135 1.00 73.62 117 PHE A N 1
ATOM 933 C CA . PHE A 1 117 ? 37.345 13.195 -108.937 1.00 73.62 117 PHE A CA 1
ATOM 934 C C . PHE A 1 117 ? 38.581 12.547 -108.295 1.00 73.62 117 PHE A C 1
ATOM 936 O O . PHE A 1 117 ? 38.863 12.812 -107.125 1.00 73.62 117 PHE A O 1
ATOM 943 N N . LEU A 1 118 ? 39.309 11.741 -109.078 1.00 70.00 118 LEU A N 1
ATOM 944 C CA . LEU A 1 118 ? 40.588 11.114 -108.735 1.00 70.00 118 LEU A CA 1
ATOM 945 C C . LEU A 1 118 ? 41.707 11.771 -109.556 1.00 70.00 118 LEU A C 1
ATOM 947 O O . LEU A 1 118 ? 41.820 11.531 -110.757 1.00 70.00 118 LEU A O 1
ATOM 951 N N . GLY A 1 119 ? 42.529 12.598 -108.913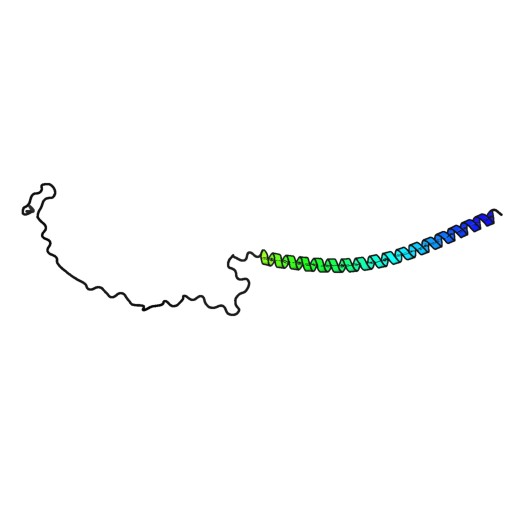 1.00 67.69 119 GLY A N 1
ATOM 952 C CA . GLY A 1 119 ? 43.648 13.300 -109.551 1.00 67.69 119 GLY A CA 1
ATOM 953 C C . GLY A 1 119 ? 44.471 14.107 -108.545 1.00 67.69 119 GLY A C 1
ATOM 954 O O . GLY A 1 119 ? 44.101 14.201 -107.378 1.00 67.69 119 GLY A O 1
ATOM 955 N N . GLU A 1 120 ? 45.607 14.670 -108.962 1.00 66.56 120 GLU A N 1
ATOM 956 C CA . GLU A 1 120 ? 46.436 15.512 -108.087 1.00 66.56 120 GLU A CA 1
ATOM 957 C C . GLU A 1 120 ? 45.701 16.802 -107.695 1.00 66.56 120 GLU A C 1
ATOM 959 O O . GLU A 1 120 ? 45.234 17.562 -108.545 1.00 66.56 120 GLU A O 1
ATOM 964 N N . LEU A 1 121 ? 45.604 17.053 -106.386 1.00 61.69 121 LEU A N 1
ATOM 965 C CA . LEU A 1 121 ? 45.082 18.304 -105.844 1.00 61.69 121 LEU A CA 1
ATOM 966 C C . LEU A 1 121 ? 46.132 19.402 -106.039 1.00 61.69 121 LEU A C 1
ATOM 968 O O . LEU A 1 121 ? 47.021 19.582 -105.209 1.00 61.69 121 LEU A O 1
ATOM 972 N N . VAL A 1 122 ? 46.032 20.142 -107.141 1.00 65.94 122 VAL A N 1
ATOM 973 C CA . VAL A 1 122 ? 46.847 21.341 -107.354 1.00 65.94 122 VAL A CA 1
ATOM 974 C C . VAL A 1 122 ? 46.208 22.489 -106.576 1.00 65.94 122 VAL A C 1
ATOM 976 O O . VAL A 1 122 ? 45.170 23.021 -106.967 1.00 65.94 122 VAL A O 1
ATOM 979 N N . LEU A 1 123 ? 46.809 22.856 -105.445 1.00 57.81 123 LEU A N 1
ATOM 980 C CA . LEU A 1 123 ? 46.434 24.061 -104.709 1.00 57.81 123 LEU A CA 1
ATOM 981 C C . LEU A 1 123 ? 46.910 25.272 -105.519 1.00 57.81 123 LEU A C 1
ATOM 983 O O . LEU A 1 123 ? 48.109 25.526 -105.611 1.00 57.81 123 LEU A O 1
ATOM 987 N N . SER A 1 124 ? 45.983 26.000 -106.142 1.00 56.84 124 SER A N 1
ATOM 988 C CA . SER A 1 124 ? 46.296 27.288 -106.760 1.00 56.84 124 SER A CA 1
ATOM 989 C C . SER A 1 124 ? 46.618 28.300 -105.660 1.00 56.84 124 SER A C 1
ATOM 991 O O . SER A 1 124 ? 45.765 28.561 -104.810 1.00 56.84 124 SER A O 1
ATOM 993 N N . SER A 1 125 ? 47.841 28.827 -105.674 1.00 51.00 125 SER A N 1
ATOM 994 C CA . SER A 1 125 ? 48.302 29.941 -104.835 1.00 51.00 125 SER A CA 1
ATOM 995 C C . SER A 1 125 ? 47.567 31.240 -105.135 1.00 51.00 125 SER A C 1
ATOM 997 O O . SER A 1 125 ? 47.435 31.528 -106.349 1.00 51.00 125 SER A O 1
#

Foldseek 3Di:
DVVVVVVVVVVVVVVVVVVVVVVVVVVVVVVVVVVVVVVVVVVVVVVVVVVVVVVVVVVVCVVPPPQPPPRDPDDDPDDDDDDDDPDDDDDDDDDDDDDDPDDDDDPDFPADPVPRDGDDDDDDD

Radius of gyration: 57.82 Å; chains: 1; bounding box: 100×39×158 Å

pLDDT: mean 84.09, std 13.51, range [51.0, 98.69]

Organism: NCBI:txid3112952

InterPro domains:
  IPR010377 Replication initiation control protein YabA [PF06156] (9-71)